Protein AF-A0A6B9TAV1-F1 (afdb_monomer)

Sequence (167 aa):
MSDEDYAGYTPIMDEDEVADFAQANGFKLTEVTDFLAPDEAFAILGDNTPEYMAEFMKTHGIDSLFYEYDYLDETDAYVYPMDDDVTEGMEPDVADAVNQAFDDWNDEVDETDFSAPALLYFYAIYQGRVFGIEMWNPDFEKYLEDDPMLTCLCQCLGGLKLPETDD

Nearest PDB structures (foldseek):
  8eth-assembly1_n  TM=3.235E-01  e=3.569E+00  Schizosaccharomyces pombe
  6stf-assembly4_D  TM=2.916E-01  e=5.195E+00  Homo sapiens

Foldseek 3Di:
DDPPDPQDAAADDDPVRVVVLLVVLQADEDEDEDDPDDPVQEAEFDSQDSVRVSVVCVVQVNRYKYKYFAFDDLDQPDDDPPPNPPCPPPDPVLSVLLVVLNVVVNVLSVVDDRVDTQKMWIWDADPNGIYTHIHGHPSCPLVPPPDSSVVSSCVSCVPDPDPDDDD

Radius of gyration: 21.54 Å; Cα contacts (8 Å, |Δi|>4): 200; chains: 1; bounding box: 43×30×66 Å

pLDDT: mean 77.15, std 17.48, range [31.3, 97.94]

Solvent-accessible surface area (backbone atoms only — not comparable to full-atom values): 10081 Å² total; per-residue (Å²): 132,81,93,81,76,77,55,47,94,27,72,48,72,54,74,65,54,50,50,49,52,27,57,78,71,67,38,47,73,41,85,49,95,69,85,92,62,66,75,94,54,61,40,76,42,79,67,19,40,72,68,55,52,52,49,52,30,60,76,70,71,52,50,61,36,37,35,33,73,42,64,55,77,88,76,78,71,84,74,50,94,86,60,52,82,83,50,65,91,51,56,69,76,55,34,53,43,52,51,48,30,42,51,55,48,43,56,52,54,74,71,49,70,53,89,47,61,34,33,34,40,41,36,35,80,55,98,92,40,41,37,27,32,60,17,40,26,76,93,43,52,64,77,69,43,101,50,44,67,58,53,44,39,52,56,48,54,69,74,50,88,69,79,82,78,83,129

Secondary structure (DSSP, 8-state):
--S-------BPPPHHHHHHHHHHHT-EEEE-SS--S-GGGEEE-TTS-HHHHHHHHHHHT--EEEEEEE----------TT--TTTTTS-HHHHHHHHHHHHHHHHHHHHS-TTS-SEEEEEEEETTEEEEEEEE-GGGGGGGSS-HHHHHHHHHHHTS-PPP---

Mean predicted aligned error: 10.34 Å

Structure (mmCIF, N/CA/C/O backbone):
data_AF-A0A6B9TAV1-F1
#
_entry.id   AF-A0A6B9TAV1-F1
#
loop_
_atom_site.group_PDB
_atom_site.id
_atom_site.type_symbol
_atom_site.label_atom_id
_atom_site.label_alt_id
_atom_site.label_comp_id
_atom_site.label_asym_id
_atom_site.label_entity_id
_atom_site.label_seq_id
_atom_site.pdbx_PDB_ins_code
_atom_site.Cartn_x
_atom_site.Cartn_y
_atom_site.Cartn_z
_atom_site.occupancy
_atom_site.B_iso_or_equiv
_atom_site.auth_seq_id
_atom_site.auth_comp_id
_atom_site.auth_asym_id
_atom_site.auth_atom_id
_atom_site.pdbx_PDB_model_num
ATOM 1 N N . MET A 1 1 ? -10.408 6.047 -20.087 1.00 38.22 1 MET A N 1
ATOM 2 C CA . MET A 1 1 ? -11.287 6.783 -19.149 1.00 38.22 1 MET A CA 1
ATOM 3 C C . MET A 1 1 ? -10.521 8.047 -18.772 1.00 38.22 1 MET A C 1
ATOM 5 O O . MET A 1 1 ? -9.314 8.012 -18.912 1.00 38.22 1 MET A O 1
ATOM 9 N N . SER A 1 2 ? -11.159 9.187 -18.493 1.00 31.30 2 SER A N 1
ATOM 10 C CA . SER A 1 2 ? -10.418 10.438 -18.240 1.00 31.30 2 SER A CA 1
ATOM 11 C C . SER A 1 2 ? -9.849 10.459 -16.823 1.00 31.30 2 SER A C 1
ATOM 13 O O . SER A 1 2 ? -10.594 10.162 -15.893 1.00 31.30 2 SER A O 1
ATOM 15 N N . ASP A 1 3 ? -8.588 10.868 -16.700 1.00 39.06 3 ASP A N 1
ATOM 16 C CA . ASP A 1 3 ? -7.726 10.976 -15.506 1.00 39.06 3 ASP A CA 1
ATOM 17 C C . ASP A 1 3 ? -8.240 11.891 -14.364 1.00 39.06 3 ASP A C 1
ATOM 19 O O . ASP A 1 3 ? -7.453 12.449 -13.606 1.00 39.06 3 ASP A O 1
ATOM 23 N N . GLU A 1 4 ? -9.550 12.121 -14.240 1.00 35.12 4 GLU A N 1
ATOM 24 C CA . GLU A 1 4 ? -10.106 13.200 -13.408 1.00 35.12 4 GLU A CA 1
ATOM 25 C C . GLU A 1 4 ? -10.745 12.779 -12.072 1.00 35.12 4 GLU A C 1
ATOM 27 O O . GLU A 1 4 ? -11.225 13.662 -11.374 1.00 35.12 4 GLU A O 1
ATOM 32 N N . ASP A 1 5 ? -10.704 11.513 -11.642 1.00 39.50 5 ASP A N 1
ATOM 33 C CA . ASP A 1 5 ? -11.284 11.114 -10.338 1.00 39.50 5 ASP A CA 1
ATOM 34 C C . ASP A 1 5 ? -10.406 10.143 -9.512 1.00 39.50 5 ASP A C 1
ATOM 36 O O . ASP A 1 5 ? -10.926 9.420 -8.661 1.00 39.50 5 ASP A O 1
ATOM 40 N N . TYR A 1 6 ? -9.077 10.117 -9.698 1.00 48.38 6 TYR A N 1
ATOM 41 C CA . TYR A 1 6 ? -8.224 9.481 -8.682 1.00 48.38 6 TYR A CA 1
ATOM 42 C C . TYR A 1 6 ? -8.192 10.391 -7.451 1.00 48.38 6 TYR A C 1
ATOM 44 O O . TYR A 1 6 ? -7.620 11.485 -7.473 1.00 48.38 6 TYR A O 1
ATOM 52 N N . ALA A 1 7 ? -8.873 9.967 -6.386 1.00 52.22 7 ALA A N 1
ATOM 53 C CA . ALA A 1 7 ? -8.766 10.614 -5.090 1.00 52.22 7 ALA A CA 1
ATOM 54 C C . ALA A 1 7 ? -7.284 10.634 -4.681 1.00 52.22 7 ALA A C 1
ATOM 56 O O . ALA A 1 7 ? -6.558 9.682 -4.958 1.00 52.22 7 ALA A O 1
ATOM 57 N N . GLY A 1 8 ? -6.841 11.768 -4.131 1.00 58.69 8 GLY A N 1
ATOM 58 C CA . GLY A 1 8 ? -5.436 12.175 -4.086 1.00 58.69 8 GLY A CA 1
ATOM 59 C C . GLY A 1 8 ? -4.450 11.074 -3.692 1.00 58.69 8 GLY A C 1
ATOM 60 O O . GLY A 1 8 ? -4.752 10.196 -2.886 1.00 58.69 8 GLY A O 1
ATOM 61 N N . TYR A 1 9 ? -3.249 11.160 -4.265 1.00 69.19 9 TYR A N 1
ATOM 62 C CA . TYR A 1 9 ? -2.136 10.298 -3.895 1.00 69.19 9 TYR A CA 1
ATOM 63 C C . TYR A 1 9 ? -1.871 10.386 -2.386 1.00 69.19 9 TYR A C 1
ATOM 65 O O . TYR A 1 9 ? -1.545 11.458 -1.862 1.00 69.19 9 TYR A O 1
ATOM 73 N N . THR A 1 10 ? -1.986 9.245 -1.711 1.00 80.44 10 THR A N 1
ATOM 74 C CA . THR A 1 10 ? -1.631 9.073 -0.305 1.00 80.44 10 THR A CA 1
ATOM 75 C C . THR A 1 10 ? -0.546 8.005 -0.228 1.00 80.44 10 THR A C 1
ATOM 77 O O . THR A 1 10 ? -0.804 6.880 -0.657 1.00 80.44 10 THR A O 1
ATOM 80 N N . PRO A 1 11 ? 0.650 8.324 0.298 1.00 85.81 11 PRO A N 1
ATOM 81 C CA . PRO A 1 11 ? 1.723 7.350 0.420 1.00 85.81 11 PRO A CA 1
ATOM 82 C C . PRO A 1 11 ? 1.354 6.235 1.405 1.00 85.81 11 PRO A C 1
ATOM 84 O O . PRO A 1 11 ? 0.693 6.481 2.417 1.00 85.81 11 PRO A O 1
ATOM 87 N N . ILE A 1 12 ? 1.802 5.020 1.094 1.00 91.69 12 ILE A N 1
ATOM 88 C CA . ILE A 1 12 ? 1.637 3.825 1.926 1.00 91.69 12 ILE A CA 1
ATOM 89 C C . ILE A 1 12 ? 2.244 3.994 3.329 1.00 91.69 12 ILE A C 1
ATOM 91 O O . ILE A 1 12 ? 3.251 4.680 3.496 1.00 91.69 12 ILE A O 1
ATOM 95 N N . MET A 1 13 ? 1.632 3.344 4.323 1.00 94.00 13 MET A N 1
ATOM 96 C CA . MET A 1 13 ? 2.147 3.240 5.692 1.00 94.00 13 MET A CA 1
ATOM 97 C C . MET A 1 13 ? 2.799 1.878 5.928 1.00 94.00 13 MET A C 1
ATOM 99 O O . MET A 1 13 ? 2.268 0.853 5.487 1.00 94.00 13 MET A O 1
ATOM 103 N N . ASP A 1 14 ? 3.895 1.852 6.683 1.00 93.88 14 ASP A N 1
ATOM 104 C CA . ASP A 1 14 ? 4.455 0.604 7.209 1.00 93.88 14 ASP A CA 1
ATOM 105 C C . ASP A 1 14 ? 3.627 0.035 8.383 1.00 93.88 14 ASP A C 1
ATOM 107 O O . ASP A 1 14 ? 2.710 0.678 8.900 1.00 93.88 14 ASP A O 1
ATOM 111 N N . GLU A 1 15 ? 3.915 -1.202 8.801 1.00 92.94 15 GLU A N 1
ATOM 112 C CA . GLU A 1 15 ? 3.144 -1.887 9.851 1.00 92.94 15 GLU A CA 1
ATOM 113 C C . GLU A 1 15 ? 3.120 -1.121 11.188 1.00 92.94 15 GLU A C 1
ATOM 115 O O . GLU A 1 15 ? 2.100 -1.124 11.890 1.00 92.94 15 GLU A O 1
ATOM 120 N N . ASP A 1 16 ? 4.224 -0.457 11.544 1.00 96.31 16 ASP A N 1
ATOM 121 C CA . ASP A 1 16 ? 4.336 0.310 12.784 1.00 96.31 16 ASP A CA 1
ATOM 122 C C . ASP A 1 16 ? 3.491 1.591 12.687 1.00 96.31 16 ASP A C 1
ATOM 124 O O . ASP A 1 16 ? 2.750 1.922 13.618 1.00 96.31 16 ASP A O 1
ATOM 128 N N . GLU A 1 17 ? 3.520 2.275 11.542 1.00 97.12 17 GLU A N 1
ATOM 129 C CA . GLU A 1 17 ? 2.687 3.444 11.252 1.00 97.12 17 GLU A CA 1
ATOM 130 C C . GLU A 1 17 ? 1.189 3.104 11.269 1.00 97.12 17 GLU A C 1
ATOM 132 O O . GLU A 1 17 ? 0.386 3.848 11.850 1.00 97.12 17 GLU A O 1
ATOM 137 N N . VAL A 1 18 ? 0.800 1.954 10.706 1.00 96.88 18 VAL A N 1
ATOM 138 C CA . VAL A 1 18 ? -0.580 1.444 10.763 1.00 96.88 18 VAL A CA 1
ATOM 139 C C . VAL A 1 18 ? -1.008 1.205 12.217 1.00 96.88 18 VAL A C 1
ATOM 141 O O . VAL A 1 18 ? -2.106 1.609 12.631 1.00 96.88 18 VAL A O 1
ATOM 144 N N . ALA A 1 19 ? -0.149 0.568 13.018 1.00 97.00 19 ALA A N 1
ATOM 145 C CA . ALA A 1 19 ? -0.419 0.290 14.425 1.00 97.00 19 ALA A CA 1
ATOM 146 C C . ALA A 1 19 ? -0.554 1.580 15.253 1.00 97.00 19 ALA A C 1
ATOM 148 O O . ALA A 1 19 ? -1.509 1.722 16.032 1.00 97.00 19 ALA A O 1
ATOM 149 N N . ASP A 1 20 ? 0.349 2.538 15.049 1.00 97.94 20 ASP A N 1
ATOM 150 C CA . ASP A 1 20 ? 0.337 3.843 15.706 1.00 97.94 20 ASP A CA 1
ATOM 151 C C . ASP A 1 20 ? -0.916 4.644 15.332 1.00 97.94 20 ASP A C 1
ATOM 153 O O . ASP A 1 20 ? -1.583 5.213 16.209 1.00 97.94 20 ASP A O 1
ATOM 157 N N . PHE A 1 21 ? -1.306 4.635 14.054 1.00 97.62 21 PHE A N 1
ATOM 158 C CA . PHE A 1 21 ? -2.534 5.268 13.582 1.00 97.62 21 PHE A CA 1
ATOM 159 C C . PHE A 1 21 ? -3.775 4.678 14.266 1.00 97.62 21 PHE A C 1
ATOM 161 O O . PHE A 1 21 ? -4.619 5.421 14.790 1.00 97.62 21 PHE A O 1
ATOM 168 N N . ALA A 1 22 ? -3.890 3.348 14.310 1.00 97.19 22 ALA A N 1
ATOM 169 C CA . ALA A 1 22 ? -5.014 2.678 14.954 1.00 97.19 22 ALA A CA 1
ATOM 170 C C . ALA A 1 22 ? -5.061 2.980 16.459 1.00 97.19 22 ALA A C 1
ATOM 172 O O . ALA A 1 22 ? -6.123 3.312 16.999 1.00 97.19 22 ALA A O 1
ATOM 173 N N . GLN A 1 23 ? -3.909 2.941 17.135 1.00 97.38 23 GLN A N 1
ATOM 174 C CA . GLN A 1 23 ? -3.802 3.240 18.560 1.00 97.38 23 GLN A CA 1
ATOM 175 C C . GLN A 1 23 ? -4.192 4.689 18.872 1.00 97.38 23 GLN A C 1
ATOM 177 O O . GLN A 1 23 ? -4.989 4.924 19.787 1.00 97.38 23 GLN A O 1
ATOM 182 N N . ALA A 1 24 ? -3.672 5.656 18.112 1.00 97.56 24 ALA A N 1
ATOM 183 C CA . ALA A 1 24 ? -3.945 7.080 18.300 1.00 97.56 24 ALA A CA 1
ATOM 184 C C . ALA A 1 24 ? -5.437 7.415 18.149 1.00 97.56 24 ALA A C 1
ATOM 186 O O . ALA A 1 24 ? -5.949 8.332 18.800 1.00 97.56 24 ALA A O 1
ATOM 187 N N . ASN A 1 25 ? -6.149 6.651 17.321 1.00 97.38 25 ASN A N 1
ATOM 188 C CA . ASN A 1 25 ? -7.569 6.844 17.060 1.00 97.38 25 ASN A CA 1
ATOM 189 C C . ASN A 1 25 ? -8.493 5.926 17.876 1.00 97.38 25 ASN A C 1
ATOM 191 O O . ASN A 1 25 ? -9.708 6.136 17.870 1.00 97.38 25 ASN A O 1
ATOM 195 N N . GLY A 1 26 ? -7.937 4.971 18.627 1.00 96.94 26 GLY A N 1
ATOM 196 C CA . GLY A 1 26 ? -8.696 4.035 19.458 1.00 96.94 26 GLY A CA 1
ATOM 197 C C . GLY A 1 26 ? -9.420 2.948 18.661 1.00 96.94 26 GLY A C 1
ATOM 198 O O . GLY A 1 26 ? -10.454 2.454 19.116 1.00 96.94 26 GLY A O 1
ATOM 199 N N . PHE A 1 27 ? -8.903 2.593 17.486 1.00 97.88 27 PHE A N 1
ATOM 200 C CA . PHE A 1 27 ? -9.449 1.535 16.643 1.00 97.88 27 PHE A CA 1
ATOM 201 C C . PHE A 1 27 ? -8.882 0.165 17.029 1.00 97.88 27 PHE A C 1
ATOM 203 O O . PHE A 1 27 ? -7.743 0.027 17.472 1.00 97.88 27 PHE A O 1
ATOM 210 N N . LYS A 1 28 ? -9.699 -0.871 16.858 1.00 97.50 28 LYS A N 1
ATOM 211 C CA . LYS A 1 28 ? -9.291 -2.272 16.896 1.00 97.50 28 LYS A CA 1
ATOM 212 C C . LYS A 1 28 ? -8.800 -2.632 15.506 1.00 97.50 28 LYS A C 1
ATOM 214 O O . LYS A 1 28 ? -9.605 -2.732 14.584 1.00 97.50 28 LYS A O 1
ATOM 219 N N . LEU A 1 29 ? -7.492 -2.787 15.386 1.00 96.75 29 LEU A N 1
ATOM 220 C CA . LEU A 1 29 ? -6.842 -3.129 14.135 1.00 96.75 29 LEU A CA 1
ATOM 221 C C . LEU A 1 29 ? -6.977 -4.629 13.845 1.00 96.75 29 LEU A C 1
ATOM 223 O O . LEU A 1 29 ? -6.896 -5.455 14.758 1.00 96.75 29 LEU A O 1
ATOM 227 N N . THR A 1 30 ? -7.207 -4.989 12.589 1.00 94.56 30 THR A N 1
ATOM 228 C CA . THR A 1 30 ? -7.202 -6.374 12.109 1.00 94.56 30 THR A CA 1
ATOM 229 C C . THR A 1 30 ? -6.572 -6.421 10.728 1.00 94.56 30 THR A C 1
ATOM 231 O O . THR A 1 30 ? -7.086 -5.810 9.799 1.00 94.56 30 THR A O 1
ATOM 234 N N . GLU A 1 31 ? -5.476 -7.159 10.611 1.00 92.56 31 GLU A N 1
ATOM 235 C CA . GLU A 1 31 ? -4.879 -7.492 9.322 1.00 92.56 31 GLU A CA 1
ATOM 236 C C . GLU A 1 31 ? -5.769 -8.489 8.582 1.00 92.56 31 GLU A C 1
ATOM 238 O O . GLU A 1 31 ? -6.287 -9.443 9.179 1.00 92.56 31 GLU A O 1
ATOM 243 N N . VAL A 1 32 ? -5.944 -8.264 7.288 1.00 88.88 32 VAL A N 1
ATOM 244 C CA . VAL A 1 32 ? -6.618 -9.172 6.370 1.00 88.88 32 VAL A CA 1
ATOM 245 C C . VAL A 1 32 ? -5.626 -9.552 5.282 1.00 88.88 32 VAL A C 1
ATOM 247 O O . VAL A 1 32 ? -4.930 -8.704 4.746 1.00 88.88 32 VAL A O 1
ATOM 250 N N . THR A 1 33 ? -5.539 -10.852 5.010 1.00 78.19 33 THR A N 1
ATOM 251 C CA . THR A 1 33 ? -4.546 -11.443 4.100 1.00 78.19 33 THR A CA 1
ATOM 252 C C . THR A 1 33 ? -5.166 -11.949 2.795 1.00 78.19 33 THR A C 1
ATOM 254 O O . THR A 1 33 ? -4.512 -12.681 2.061 1.00 78.19 33 THR A O 1
ATOM 257 N N . ASP A 1 34 ? -6.469 -11.732 2.607 1.00 69.25 34 ASP A N 1
ATOM 258 C CA . ASP A 1 34 ? -7.251 -12.230 1.472 1.00 69.25 34 ASP A CA 1
ATOM 259 C C . ASP A 1 34 ? -8.529 -11.376 1.361 1.00 69.25 34 ASP A C 1
ATOM 261 O O . ASP A 1 34 ? -9.526 -11.633 2.058 1.00 69.25 34 ASP A O 1
ATOM 265 N N . PHE A 1 35 ? -8.482 -10.295 0.574 1.00 61.44 35 PHE A N 1
ATOM 266 C CA . PHE A 1 35 ? -9.617 -9.393 0.384 1.00 61.44 35 PHE A CA 1
ATOM 267 C C . PHE A 1 35 ? -10.812 -10.128 -0.237 1.00 61.44 35 PHE A C 1
ATOM 269 O O . PHE A 1 35 ? -10.836 -10.524 -1.401 1.00 61.44 35 PHE A O 1
ATOM 276 N N . LEU A 1 36 ? -11.881 -10.290 0.544 1.00 52.69 36 LEU A N 1
ATOM 277 C CA . LEU A 1 36 ? -13.072 -11.046 0.136 1.00 52.69 36 LEU A CA 1
ATOM 278 C C . LEU A 1 36 ? -14.088 -10.239 -0.695 1.00 52.69 36 LEU A C 1
ATOM 280 O O . LEU A 1 36 ? -15.218 -10.705 -0.885 1.00 52.69 36 LEU A O 1
ATOM 284 N N . ALA A 1 37 ? -13.747 -9.039 -1.168 1.00 53.41 37 ALA A N 1
ATOM 285 C CA . ALA A 1 37 ? -14.662 -8.196 -1.931 1.00 53.41 37 ALA A CA 1
ATOM 286 C C . ALA A 1 37 ? -14.073 -7.868 -3.315 1.00 53.41 37 ALA A C 1
ATOM 288 O O . ALA A 1 37 ? -13.010 -7.271 -3.371 1.00 53.41 37 ALA A O 1
ATOM 289 N N . PRO A 1 38 ? -14.742 -8.218 -4.432 1.00 55.50 38 PRO A N 1
ATOM 290 C CA . PRO A 1 38 ? -14.315 -7.739 -5.747 1.00 55.50 38 PRO A CA 1
ATOM 291 C C . PRO A 1 38 ? -14.304 -6.203 -5.758 1.00 55.50 38 PRO A C 1
ATOM 293 O O . PRO A 1 38 ? -15.200 -5.607 -5.154 1.00 55.50 38 PRO A O 1
ATOM 296 N N . ASP A 1 39 ? -13.347 -5.590 -6.461 1.00 55.19 39 ASP A N 1
ATOM 297 C CA . ASP A 1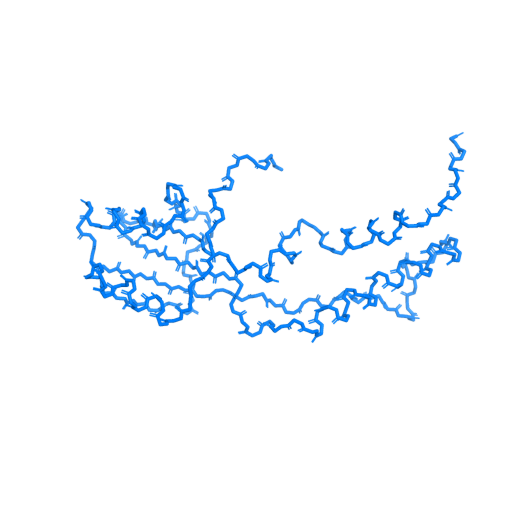 39 ? -13.084 -4.135 -6.510 1.00 55.19 39 ASP A CA 1
ATOM 298 C C . ASP A 1 39 ? -14.355 -3.276 -6.643 1.00 55.19 39 ASP A C 1
ATOM 300 O O . ASP A 1 39 ? -14.492 -2.215 -6.039 1.00 55.19 39 ASP A O 1
ATOM 304 N N . GLU A 1 40 ? -15.371 -3.788 -7.346 1.00 54.25 40 GLU A N 1
ATOM 305 C CA . GLU A 1 40 ? -16.682 -3.151 -7.530 1.00 54.25 40 GLU A CA 1
ATOM 306 C C . GLU A 1 40 ? -17.498 -2.928 -6.231 1.00 54.25 40 GLU A C 1
ATOM 308 O O . GLU A 1 40 ? -18.538 -2.259 -6.254 1.00 54.25 40 GLU A O 1
ATOM 313 N N . ALA A 1 41 ? -17.080 -3.491 -5.093 1.00 65.00 41 ALA A N 1
ATOM 314 C CA . ALA A 1 41 ? -17.745 -3.361 -3.795 1.00 65.00 41 ALA A CA 1
ATOM 315 C C . ALA A 1 41 ? -17.051 -2.382 -2.826 1.00 65.00 41 ALA A C 1
ATOM 317 O O . ALA A 1 41 ? -17.596 -2.135 -1.739 1.00 65.00 41 ALA A O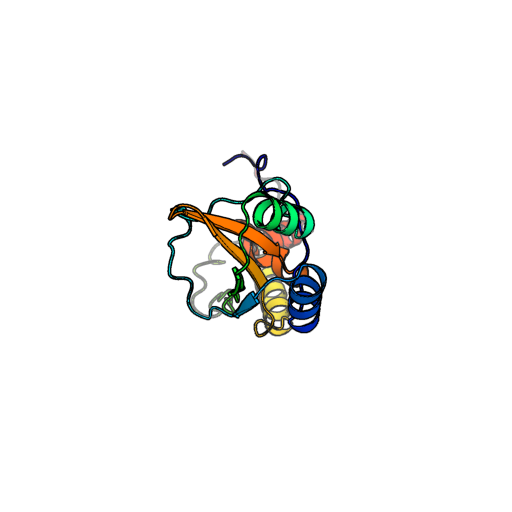 1
ATOM 318 N N . PHE A 1 42 ? -15.900 -1.819 -3.209 1.00 78.50 42 PHE A N 1
ATOM 319 C CA . PHE A 1 42 ? -15.129 -0.879 -2.400 1.00 78.50 42 PHE A CA 1
ATOM 320 C C . PHE A 1 42 ? -15.552 0.572 -2.659 1.00 78.50 42 PHE A C 1
ATOM 322 O O . PHE A 1 42 ? -15.528 1.062 -3.785 1.00 78.50 42 PHE A O 1
ATOM 329 N N . ALA A 1 43 ? -15.985 1.279 -1.612 1.00 84.56 43 ALA A N 1
ATOM 330 C CA . ALA A 1 43 ? -16.317 2.697 -1.701 1.00 84.56 43 ALA A CA 1
ATOM 331 C C . ALA A 1 43 ? -15.179 3.548 -1.123 1.00 84.56 43 ALA A C 1
ATOM 333 O O . ALA A 1 43 ? -15.070 3.679 0.102 1.00 84.56 43 ALA A O 1
ATOM 334 N N . ILE A 1 44 ? -14.380 4.152 -2.007 1.00 86.25 44 ILE A N 1
ATOM 335 C CA . ILE A 1 44 ? -13.320 5.095 -1.628 1.00 86.25 44 ILE A CA 1
ATOM 336 C C . ILE A 1 44 ? -13.935 6.306 -0.916 1.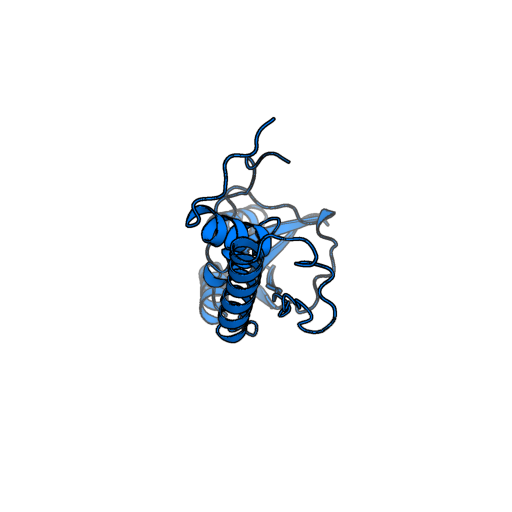00 86.25 44 ILE A C 1
ATOM 338 O O . ILE A 1 44 ? -14.937 6.887 -1.350 1.00 86.25 44 ILE A O 1
ATOM 342 N N . LEU A 1 45 ? -13.352 6.663 0.223 1.00 84.94 45 LEU A N 1
ATOM 343 C CA . LEU A 1 45 ? -13.811 7.731 1.093 1.00 84.94 45 LEU A CA 1
ATOM 344 C C . LEU A 1 45 ? -13.112 9.057 0.780 1.00 84.94 45 LEU A C 1
ATOM 346 O O . LEU A 1 45 ? -11.921 9.213 1.036 1.00 84.94 45 LEU A O 1
ATOM 350 N N . GLY A 1 46 ? -13.900 10.051 0.360 1.00 79.06 46 GLY A N 1
ATOM 351 C CA . GLY A 1 46 ? -13.493 11.460 0.336 1.00 79.06 46 GLY A CA 1
ATOM 352 C C . GLY A 1 46 ? -12.173 11.705 -0.395 1.00 79.06 46 GLY A C 1
ATOM 353 O O . GLY A 1 46 ? -11.993 11.241 -1.515 1.00 79.06 46 GLY A O 1
ATOM 354 N N . ASP A 1 47 ? -11.263 12.424 0.266 1.00 81.81 47 ASP A N 1
ATOM 355 C CA . ASP A 1 47 ? -9.939 12.790 -0.262 1.00 81.81 47 ASP A CA 1
ATOM 356 C C . ASP A 1 47 ? -8.914 11.641 -0.191 1.00 81.81 47 ASP A C 1
ATOM 358 O O . ASP A 1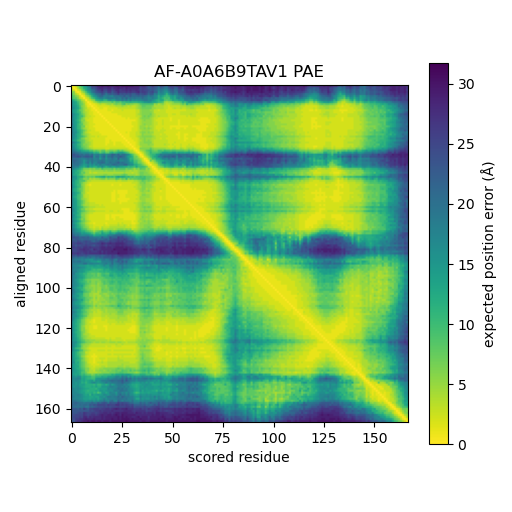 47 ? -7.735 11.870 -0.442 1.00 81.81 47 ASP A O 1
ATOM 362 N N . ASN A 1 48 ? -9.344 10.422 0.158 1.00 87.25 48 ASN A N 1
ATOM 363 C CA . ASN A 1 48 ? -8.501 9.228 0.223 1.00 87.25 48 ASN A CA 1
ATOM 364 C C . ASN A 1 48 ? -7.347 9.320 1.242 1.00 87.25 48 ASN A C 1
ATOM 366 O O . ASN A 1 48 ? -6.244 8.840 1.005 1.00 87.25 48 ASN A O 1
ATOM 370 N N . THR A 1 49 ? -7.603 9.939 2.402 1.00 91.00 49 THR A N 1
ATOM 371 C CA . THR A 1 49 ? -6.602 10.139 3.464 1.00 91.00 49 THR A CA 1
ATOM 372 C C . THR A 1 49 ? -6.931 9.385 4.762 1.00 91.00 49 THR A C 1
ATOM 374 O O . THR A 1 49 ? -8.113 9.192 5.091 1.00 91.00 49 THR A O 1
ATOM 377 N N . PRO A 1 50 ? -5.917 9.007 5.570 1.00 93.25 50 PRO A N 1
ATOM 378 C CA . PRO A 1 50 ? -6.115 8.364 6.871 1.00 93.25 50 PRO A CA 1
ATOM 379 C C . PRO A 1 50 ? -6.956 9.213 7.828 1.00 93.25 50 PRO A C 1
ATOM 381 O O . PRO A 1 50 ? -7.777 8.689 8.583 1.00 93.25 50 PRO A O 1
ATOM 384 N N . GLU A 1 51 ? -6.810 10.539 7.786 1.00 93.00 51 GLU A N 1
ATOM 385 C CA . GLU A 1 51 ? -7.606 11.459 8.597 1.00 93.00 51 GLU A CA 1
ATOM 386 C C . GLU A 1 51 ? -9.095 11.359 8.263 1.00 93.00 51 GLU A C 1
ATOM 388 O O . GLU A 1 51 ? -9.926 11.312 9.177 1.00 93.00 51 GLU A O 1
ATOM 393 N N . TYR A 1 52 ? -9.433 11.284 6.973 1.00 92.75 52 TYR A N 1
ATOM 394 C CA . TYR A 1 52 ? -10.817 11.165 6.522 1.00 92.75 52 TYR A CA 1
ATOM 395 C C . TYR A 1 52 ? -11.412 9.809 6.913 1.00 92.75 52 TYR A C 1
ATOM 397 O O . TYR A 1 52 ? -12.545 9.739 7.399 1.00 92.75 52 TYR A O 1
ATOM 405 N N . MET A 1 53 ? -10.624 8.735 6.799 1.00 94.44 53 MET A N 1
ATOM 406 C CA . MET A 1 53 ? -11.003 7.410 7.295 1.00 94.44 53 MET A CA 1
ATOM 407 C C . MET A 1 53 ? -11.294 7.440 8.803 1.00 94.44 53 MET A C 1
ATOM 409 O O . MET A 1 53 ? -12.344 6.974 9.258 1.00 94.44 53 MET A O 1
ATOM 413 N N . ALA A 1 54 ? -10.414 8.060 9.594 1.00 96.19 54 ALA A N 1
ATOM 414 C CA . ALA A 1 54 ? -10.611 8.174 11.033 1.00 96.19 54 ALA A CA 1
ATOM 415 C C . ALA A 1 54 ? -11.857 9.000 11.393 1.00 96.19 54 ALA A C 1
ATOM 417 O O . ALA A 1 54 ? -12.592 8.641 12.320 1.00 96.19 54 ALA A O 1
ATOM 418 N N . GLU A 1 55 ? -12.108 10.103 10.683 1.00 95.50 55 GLU A N 1
ATOM 419 C CA . GLU A 1 55 ? -13.308 10.923 10.860 1.00 95.50 55 GLU A CA 1
ATOM 420 C C . GLU A 1 55 ? -14.580 10.135 10.536 1.00 95.50 55 GLU A C 1
ATOM 422 O O . GLU A 1 55 ? -15.520 10.141 11.339 1.00 95.50 55 GLU A O 1
ATOM 427 N N . PHE A 1 56 ? -14.599 9.420 9.409 1.00 95.44 56 PHE A N 1
ATOM 428 C CA . PHE A 1 56 ? -15.711 8.564 9.005 1.00 95.44 56 PHE A CA 1
ATOM 429 C C . PHE A 1 56 ? -16.018 7.520 10.083 1.00 95.44 56 PHE A C 1
ATOM 431 O O . PHE A 1 56 ? -17.141 7.456 10.596 1.00 95.44 56 PHE A O 1
ATOM 438 N N . MET A 1 57 ? -15.009 6.755 10.506 1.00 97.00 57 MET A N 1
ATOM 439 C CA . MET A 1 57 ? -15.172 5.727 11.533 1.00 97.00 57 MET A CA 1
ATOM 440 C C . MET A 1 57 ? -15.718 6.299 12.846 1.00 97.00 57 MET A C 1
ATOM 442 O O . MET A 1 57 ? -16.699 5.783 13.390 1.00 97.00 57 MET A O 1
ATOM 446 N N . LYS A 1 58 ? -15.147 7.407 13.336 1.00 96.88 58 LYS A N 1
ATOM 447 C CA . LYS A 1 58 ? -15.586 8.060 14.583 1.00 96.88 58 LYS A CA 1
ATOM 448 C C . LYS A 1 58 ? -17.012 8.589 14.483 1.00 96.88 58 LYS A C 1
ATOM 450 O O . LYS A 1 58 ? -17.803 8.394 15.406 1.00 96.88 58 LYS A O 1
ATOM 455 N N . THR A 1 59 ? -17.352 9.228 13.367 1.00 96.81 59 THR A N 1
ATOM 456 C CA . THR A 1 59 ? -18.687 9.789 13.115 1.00 96.81 59 THR A CA 1
ATOM 457 C C . THR A 1 59 ? -19.760 8.706 13.118 1.00 96.81 59 THR A C 1
ATOM 459 O O . THR A 1 59 ? -20.859 8.914 13.639 1.00 96.81 59 THR A O 1
ATOM 462 N N . HIS A 1 60 ? -19.434 7.527 12.590 1.00 96.25 60 HIS A N 1
ATOM 463 C CA . HIS A 1 60 ? -20.360 6.404 12.485 1.00 96.25 60 HIS A CA 1
ATOM 464 C C . HIS A 1 60 ? -20.267 5.395 13.640 1.00 96.25 60 HIS A C 1
ATOM 466 O O . HIS A 1 60 ? -21.014 4.415 13.646 1.00 96.25 60 HIS A O 1
ATOM 472 N N . GLY A 1 61 ? -19.418 5.648 14.644 1.00 96.38 61 GLY A N 1
ATOM 473 C CA . GLY A 1 61 ? -19.252 4.775 15.811 1.00 96.38 61 GLY A CA 1
ATOM 474 C C . GLY A 1 61 ? -18.648 3.411 15.469 1.00 96.38 61 GLY A C 1
ATOM 475 O O . GLY A 1 61 ? -18.978 2.419 16.118 1.00 96.38 61 GLY A O 1
ATOM 476 N N . ILE A 1 62 ? -17.810 3.361 14.436 1.00 97.19 62 ILE A N 1
ATOM 477 C CA . ILE A 1 62 ? -17.094 2.167 13.997 1.00 97.19 62 ILE A CA 1
ATOM 478 C C . ILE A 1 62 ? -15.798 2.076 14.795 1.00 97.19 62 ILE A C 1
ATOM 480 O O . ILE A 1 62 ? -15.022 3.027 14.848 1.00 97.19 62 ILE A O 1
ATOM 484 N N . ASP A 1 63 ? -15.570 0.929 15.424 1.00 96.69 63 ASP A N 1
ATOM 485 C CA . ASP A 1 63 ? -14.403 0.688 16.270 1.00 96.69 63 ASP A CA 1
ATOM 486 C C . ASP A 1 63 ? -13.384 -0.264 15.641 1.00 96.69 63 ASP A C 1
ATOM 488 O O . ASP A 1 63 ? -12.308 -0.425 16.200 1.00 96.69 63 ASP A O 1
ATOM 492 N N . SER A 1 64 ? -13.716 -0.905 14.522 1.00 96.56 64 SER A N 1
ATOM 493 C CA . SER A 1 64 ? -12.906 -1.949 13.892 1.00 96.56 64 SER A CA 1
ATOM 494 C C . SER A 1 64 ? -12.353 -1.443 12.561 1.00 96.56 64 SER A C 1
ATOM 496 O O . SER A 1 64 ? -13.136 -1.132 11.663 1.00 96.56 64 SER A O 1
ATOM 498 N N . LEU A 1 65 ? -11.026 -1.337 12.471 1.00 96.50 65 LEU A N 1
ATOM 499 C CA . LEU A 1 65 ? -10.279 -0.985 11.263 1.00 96.50 65 LEU A CA 1
ATOM 500 C C . LEU A 1 65 ? -9.643 -2.257 10.708 1.00 96.50 65 LEU A C 1
ATOM 502 O O . LEU A 1 65 ? -8.916 -2.945 11.426 1.00 96.50 65 LEU A O 1
ATOM 506 N N . PHE A 1 66 ? -9.907 -2.542 9.442 1.00 94.88 66 PHE A N 1
ATOM 507 C CA . PHE A 1 66 ? -9.243 -3.601 8.701 1.00 94.88 66 PHE A CA 1
ATOM 508 C C . PHE A 1 66 ? -8.176 -2.988 7.804 1.00 94.88 66 PHE A C 1
ATOM 510 O O . PHE A 1 66 ? -8.375 -1.882 7.290 1.00 94.88 66 PHE A O 1
ATOM 517 N N . TYR A 1 67 ? -7.065 -3.693 7.633 1.00 93.88 67 TYR A N 1
ATOM 518 C CA . TYR A 1 67 ? -6.037 -3.302 6.682 1.00 93.88 67 TYR A CA 1
ATOM 519 C C . TYR A 1 67 ? -5.491 -4.499 5.919 1.00 93.88 67 TYR A C 1
ATOM 521 O O . TYR A 1 67 ? -5.549 -5.623 6.420 1.00 93.88 67 TYR A O 1
ATOM 529 N N . GLU A 1 68 ? -4.978 -4.238 4.726 1.00 91.12 68 GLU A N 1
ATOM 530 C CA . GLU A 1 68 ? -4.424 -5.249 3.834 1.00 91.12 68 GLU A CA 1
ATOM 531 C C . GLU A 1 68 ? -3.360 -4.639 2.937 1.00 91.12 68 GLU A C 1
ATOM 533 O O . GLU A 1 68 ? -3.562 -3.553 2.392 1.00 91.12 68 GLU A O 1
ATOM 538 N N . TYR A 1 69 ? -2.249 -5.353 2.800 1.00 90.31 69 TYR A N 1
ATOM 539 C CA . TYR A 1 69 ? -1.205 -5.039 1.841 1.00 90.31 69 TYR A CA 1
ATOM 540 C C . TYR A 1 69 ? -1.419 -5.837 0.564 1.00 90.31 69 TYR A C 1
ATOM 542 O O . TYR A 1 69 ? -1.631 -7.048 0.627 1.00 90.31 69 TYR A O 1
ATOM 550 N N . ASP A 1 70 ? -1.309 -5.154 -0.569 1.00 86.31 70 ASP A N 1
ATOM 551 C CA . ASP A 1 70 ? -1.292 -5.775 -1.884 1.00 86.31 70 ASP A CA 1
ATOM 552 C C . ASP A 1 70 ? 0.090 -5.615 -2.528 1.00 86.31 70 ASP A C 1
ATOM 554 O O . ASP A 1 70 ? 0.800 -4.620 -2.320 1.00 86.31 70 ASP A O 1
ATOM 558 N N . TYR A 1 71 ? 0.483 -6.637 -3.278 1.00 85.75 71 TYR A N 1
ATOM 559 C CA . TYR A 1 71 ? 1.822 -6.809 -3.824 1.00 85.75 71 TYR A CA 1
ATOM 560 C C . TYR A 1 71 ? 1.723 -6.947 -5.336 1.00 85.75 71 TYR A C 1
ATOM 562 O O . TYR A 1 71 ? 0.845 -7.638 -5.849 1.00 85.75 71 TYR A O 1
ATOM 570 N N . LEU A 1 72 ? 2.646 -6.311 -6.053 1.00 80.44 72 LEU A N 1
ATOM 571 C CA . LEU A 1 72 ? 2.765 -6.535 -7.486 1.00 80.44 72 LEU A CA 1
ATOM 572 C C . LEU A 1 72 ? 3.600 -7.784 -7.734 1.00 80.44 72 LEU A C 1
ATOM 574 O O . LEU A 1 72 ? 4.665 -7.961 -7.142 1.00 80.44 72 LEU A O 1
ATOM 578 N N . ASP A 1 73 ? 3.114 -8.633 -8.633 1.00 71.81 73 ASP A N 1
ATOM 579 C CA . ASP A 1 73 ? 3.922 -9.715 -9.172 1.00 71.81 73 ASP A CA 1
ATOM 580 C C . ASP A 1 73 ? 5.035 -9.126 -10.050 1.00 71.81 73 ASP A C 1
ATOM 582 O O . ASP A 1 73 ? 4.821 -8.187 -10.820 1.00 71.81 73 ASP A O 1
ATOM 586 N N . GLU A 1 74 ? 6.220 -9.718 -9.960 1.00 67.25 74 GLU A N 1
ATOM 587 C CA . GLU A 1 74 ? 7.323 -9.452 -10.877 1.00 67.25 74 GLU A CA 1
ATOM 588 C C . GLU A 1 74 ? 6.897 -9.855 -12.299 1.00 67.25 74 GLU A C 1
ATOM 590 O O . GLU A 1 74 ? 6.661 -11.033 -12.594 1.00 67.25 74 GLU A O 1
ATOM 595 N N . THR A 1 75 ? 6.742 -8.869 -13.183 1.00 61.47 75 THR A N 1
ATOM 596 C CA . THR A 1 75 ? 6.418 -9.097 -14.594 1.00 61.47 75 THR A CA 1
ATOM 597 C C . THR A 1 75 ? 7.595 -8.717 -15.477 1.00 61.47 75 THR A C 1
ATOM 599 O O . THR A 1 75 ? 7.744 -7.559 -15.872 1.00 61.47 75 THR A O 1
ATOM 602 N N . ASP A 1 76 ? 8.395 -9.718 -15.832 1.00 51.59 76 ASP A N 1
ATOM 603 C CA . ASP A 1 76 ? 9.445 -9.581 -16.839 1.00 51.59 76 ASP A CA 1
ATOM 604 C C . ASP A 1 76 ? 8.840 -9.277 -18.215 1.00 51.59 76 ASP A C 1
ATOM 606 O O . ASP A 1 76 ? 7.930 -9.972 -18.695 1.00 51.59 76 ASP A O 1
ATOM 610 N N . ALA A 1 77 ? 9.408 -8.295 -18.911 1.00 53.16 77 ALA A N 1
ATOM 611 C CA . ALA A 1 77 ? 9.131 -8.101 -20.323 1.00 53.16 77 ALA A CA 1
ATOM 612 C C . ALA A 1 77 ? 10.063 -9.008 -21.136 1.00 53.16 77 ALA A C 1
ATOM 614 O O . ALA A 1 77 ? 11.194 -8.657 -21.475 1.00 53.16 77 ALA A O 1
ATOM 615 N N . TYR A 1 78 ? 9.590 -10.212 -21.458 1.00 45.16 78 TYR A N 1
ATOM 616 C CA . TYR A 1 78 ? 10.348 -11.116 -22.317 1.00 45.16 78 TYR A CA 1
ATOM 617 C C . TYR A 1 78 ? 10.284 -10.666 -23.772 1.00 45.16 78 TYR A C 1
ATOM 619 O O . TYR A 1 78 ? 9.275 -10.853 -24.454 1.00 45.16 78 TYR A O 1
ATOM 627 N N . VAL A 1 79 ? 11.417 -10.199 -24.284 1.00 43.28 79 VAL A N 1
ATOM 628 C CA . VAL A 1 79 ? 11.690 -10.216 -25.721 1.00 43.28 79 VAL A CA 1
ATOM 629 C C . VAL A 1 79 ? 12.605 -11.378 -25.992 1.00 43.28 79 VAL A C 1
ATOM 631 O O . VAL A 1 79 ? 13.759 -11.403 -25.580 1.00 43.28 79 VAL A O 1
ATOM 634 N N . TYR A 1 80 ? 12.036 -12.414 -26.606 1.00 39.38 80 TYR A N 1
ATOM 635 C CA . TYR A 1 80 ? 12.763 -13.631 -26.911 1.00 39.38 80 TYR A CA 1
ATOM 636 C C . TYR A 1 80 ? 13.874 -13.310 -27.919 1.00 39.38 80 TYR A C 1
ATOM 638 O O . TYR A 1 80 ? 13.574 -13.078 -29.087 1.00 39.38 80 TYR A O 1
ATOM 646 N N . PRO A 1 81 ? 15.167 -13.421 -27.552 1.00 41.91 81 PRO A N 1
ATOM 647 C CA . PRO A 1 81 ? 16.272 -13.135 -28.474 1.00 41.91 81 PRO A CA 1
ATOM 648 C C . PRO A 1 81 ? 16.364 -14.137 -29.638 1.00 41.91 81 PRO A C 1
ATOM 650 O O . PRO A 1 81 ? 17.240 -14.032 -30.493 1.00 41.91 81 PRO A O 1
ATOM 653 N N . MET A 1 82 ? 15.530 -15.184 -29.619 1.00 40.59 82 MET A N 1
ATOM 654 C CA . MET A 1 82 ? 15.519 -16.276 -30.594 1.00 40.59 82 MET A CA 1
ATOM 655 C C . MET A 1 82 ? 14.190 -16.437 -31.346 1.00 40.59 82 MET A C 1
ATOM 657 O O . MET A 1 82 ? 14.160 -17.232 -32.282 1.00 40.59 82 MET A O 1
ATOM 661 N N . ASP A 1 83 ? 13.147 -15.689 -30.972 1.00 47.75 83 ASP A N 1
ATOM 662 C CA . ASP A 1 83 ? 11.892 -15.536 -31.722 1.00 47.75 83 ASP A CA 1
ATOM 663 C C . ASP A 1 83 ? 11.675 -14.026 -31.880 1.00 47.75 83 ASP A C 1
ATOM 665 O O . ASP A 1 83 ? 11.052 -13.368 -31.049 1.00 47.75 83 ASP A O 1
ATOM 669 N N . ASP A 1 84 ? 12.291 -13.464 -32.918 1.00 53.81 84 ASP A N 1
ATOM 670 C CA . ASP A 1 84 ? 12.343 -12.024 -33.182 1.00 53.81 84 ASP A CA 1
ATOM 671 C C . ASP A 1 84 ? 11.038 -11.491 -33.803 1.00 53.81 84 ASP A C 1
ATOM 673 O O . ASP A 1 84 ? 11.057 -10.622 -34.660 1.00 53.81 84 ASP A O 1
ATOM 677 N N . ASP A 1 85 ? 9.872 -11.990 -33.390 1.00 56.50 85 ASP A N 1
ATOM 678 C CA . ASP A 1 85 ? 8.584 -11.541 -33.947 1.00 56.50 85 ASP A CA 1
ATOM 679 C C . ASP A 1 85 ? 8.321 -10.040 -33.674 1.00 56.50 85 ASP A C 1
ATOM 681 O O . ASP A 1 85 ? 7.473 -9.423 -34.321 1.00 56.50 85 ASP A O 1
ATOM 685 N N . VAL A 1 86 ? 9.031 -9.449 -32.700 1.00 63.84 86 VAL A N 1
ATOM 686 C CA . VAL A 1 86 ? 8.853 -8.059 -32.255 1.00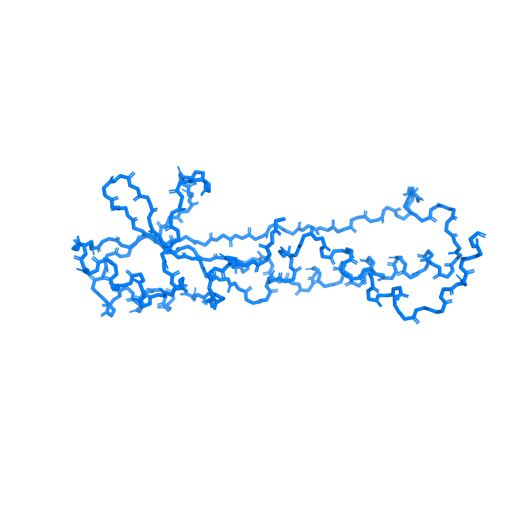 63.84 86 VAL A CA 1
ATOM 687 C C . VAL A 1 86 ? 9.715 -7.077 -33.045 1.00 63.84 86 VAL A C 1
ATOM 689 O O . VAL A 1 86 ? 9.196 -6.027 -33.419 1.00 63.84 86 VAL A O 1
ATOM 692 N N . THR A 1 87 ? 10.996 -7.379 -33.306 1.00 65.44 87 THR A N 1
ATOM 693 C CA . THR A 1 87 ? 11.888 -6.469 -34.054 1.00 65.44 87 THR A CA 1
ATOM 694 C C . THR A 1 87 ? 12.137 -6.905 -35.500 1.00 65.44 87 THR A C 1
ATOM 696 O O . THR A 1 87 ? 12.742 -6.159 -36.278 1.00 65.44 87 THR A O 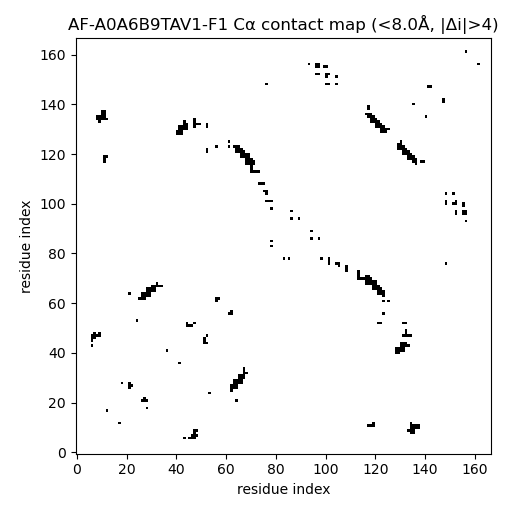1
ATOM 699 N N . GLU A 1 88 ? 11.580 -8.047 -35.926 1.00 65.31 88 GLU A N 1
ATOM 700 C CA . GLU A 1 88 ? 11.643 -8.501 -37.314 1.00 65.31 88 GLU A CA 1
ATOM 701 C C . GLU A 1 88 ? 11.051 -7.456 -38.275 1.00 65.31 88 GLU A C 1
ATOM 703 O O . GLU A 1 88 ? 9.894 -7.039 -38.198 1.00 65.31 88 GLU A O 1
ATOM 708 N N . GLY A 1 89 ? 11.874 -7.034 -39.238 1.00 68.81 89 GLY A N 1
ATOM 709 C CA . GLY A 1 89 ? 11.495 -6.053 -40.254 1.00 68.81 89 GLY A CA 1
ATOM 710 C C . GLY A 1 89 ? 11.660 -4.590 -39.832 1.00 68.81 89 GLY A C 1
ATOM 711 O O . GLY A 1 89 ? 11.387 -3.711 -40.652 1.00 68.81 89 GLY A O 1
ATOM 712 N N . MET A 1 90 ? 12.135 -4.316 -38.613 1.00 76.62 90 MET A N 1
ATOM 713 C CA . MET A 1 90 ? 12.539 -2.971 -38.203 1.00 76.62 90 MET A CA 1
ATOM 714 C C . MET A 1 90 ? 13.882 -2.571 -38.828 1.00 76.62 90 MET A C 1
ATOM 716 O O . MET A 1 90 ? 14.728 -3.408 -39.152 1.00 76.62 90 MET A O 1
ATOM 720 N N . GLU A 1 91 ? 14.091 -1.263 -38.994 1.00 80.00 91 GLU A N 1
ATOM 721 C CA . GLU A 1 91 ? 15.419 -0.731 -39.310 1.00 80.00 91 GLU A CA 1
ATOM 722 C C . GLU A 1 91 ? 16.392 -1.051 -38.158 1.00 80.00 91 GLU A C 1
ATOM 724 O O . GLU A 1 91 ? 15.975 -0.977 -36.999 1.00 80.00 91 GLU A O 1
ATOM 729 N N . PRO A 1 92 ? 17.676 -1.358 -38.432 1.00 79.06 92 PRO A N 1
ATOM 730 C CA . PRO A 1 92 ? 18.627 -1.790 -37.403 1.00 79.06 92 PRO A CA 1
ATOM 731 C C . PRO A 1 92 ? 18.707 -0.850 -36.196 1.00 79.06 92 PRO A C 1
ATOM 733 O O . PRO A 1 92 ? 18.632 -1.303 -35.062 1.00 79.06 92 PRO A O 1
ATOM 736 N N . ASP A 1 93 ? 18.755 0.463 -36.437 1.00 75.81 93 ASP A N 1
ATOM 737 C CA . ASP A 1 93 ? 18.840 1.467 -35.369 1.00 75.81 93 ASP A CA 1
ATOM 738 C C . ASP A 1 93 ? 17.571 1.505 -34.489 1.00 75.81 93 ASP A C 1
ATOM 740 O O . ASP A 1 93 ? 17.630 1.889 -33.323 1.00 75.81 93 ASP A O 1
ATOM 744 N N . VAL A 1 94 ? 16.415 1.118 -35.042 1.00 76.00 94 VAL A N 1
ATOM 745 C CA . VAL A 1 94 ? 15.138 1.043 -34.314 1.00 76.00 94 VAL A CA 1
ATOM 746 C C . VAL A 1 94 ? 15.059 -0.260 -33.523 1.00 76.00 94 VAL A C 1
ATOM 748 O O . VAL A 1 94 ? 14.685 -0.224 -32.356 1.00 76.00 94 VAL A O 1
ATOM 751 N N . ALA A 1 95 ? 15.460 -1.385 -34.123 1.00 78.06 95 ALA A N 1
ATOM 752 C CA . ALA A 1 95 ? 15.541 -2.675 -33.440 1.00 78.06 95 ALA A CA 1
ATOM 753 C C . ALA A 1 95 ? 16.501 -2.621 -32.238 1.00 78.06 95 ALA A C 1
ATOM 755 O O . ALA A 1 95 ? 16.157 -3.080 -31.152 1.00 78.06 95 ALA A O 1
ATOM 756 N N . ASP A 1 96 ? 17.670 -1.992 -32.403 1.00 78.94 96 ASP A N 1
ATOM 757 C CA . ASP A 1 96 ? 18.648 -1.811 -31.325 1.00 78.94 96 ASP A CA 1
ATOM 758 C C . ASP A 1 96 ? 18.074 -0.974 -30.167 1.00 78.94 96 ASP A C 1
ATOM 760 O O . ASP A 1 96 ? 18.270 -1.317 -29.004 1.00 78.94 96 ASP A O 1
ATOM 764 N N . ALA A 1 97 ? 17.323 0.094 -30.456 1.00 76.31 97 ALA A N 1
ATOM 765 C CA . ALA A 1 97 ? 16.706 0.919 -29.414 1.00 76.31 97 ALA A CA 1
ATOM 766 C C . ALA A 1 97 ? 15.531 0.239 -28.705 1.00 76.31 97 ALA A C 1
ATOM 768 O O . ALA A 1 97 ? 15.327 0.465 -27.515 1.00 76.31 97 ALA A O 1
ATOM 769 N N . VAL A 1 98 ? 14.770 -0.590 -29.420 1.00 77.44 98 VAL A N 1
ATOM 770 C CA . VAL A 1 98 ? 13.705 -1.414 -28.837 1.00 77.44 98 VAL A CA 1
ATOM 771 C C . VAL A 1 98 ? 14.308 -2.443 -27.878 1.00 77.44 98 VAL A C 1
ATOM 773 O O . VAL A 1 98 ? 13.867 -2.534 -26.738 1.00 77.44 98 VAL A O 1
ATOM 776 N N . ASN A 1 99 ? 15.364 -3.149 -28.297 1.00 78.38 99 ASN A N 1
ATOM 777 C CA . ASN A 1 99 ? 16.076 -4.097 -27.437 1.00 78.38 99 ASN A CA 1
ATOM 778 C C . ASN A 1 99 ? 16.690 -3.413 -26.209 1.00 78.38 99 ASN A C 1
ATOM 780 O O . ASN A 1 99 ? 16.541 -3.919 -25.105 1.00 78.38 99 ASN A O 1
ATOM 784 N N . GLN A 1 100 ? 17.301 -2.235 -26.376 1.00 79.62 100 GLN A N 1
ATOM 785 C CA . GLN A 1 100 ? 17.832 -1.474 -25.242 1.00 79.62 100 GLN A CA 1
ATOM 786 C C . GLN A 1 100 ? 16.733 -1.078 -24.248 1.00 79.62 100 GLN A C 1
ATOM 788 O O . GLN A 1 100 ? 16.947 -1.191 -23.051 1.00 79.62 100 GLN A O 1
ATOM 793 N N . ALA A 1 101 ? 15.554 -0.655 -24.716 1.00 78.56 101 ALA A N 1
ATOM 794 C CA . ALA A 1 101 ? 14.438 -0.327 -23.825 1.00 78.56 101 ALA A CA 1
ATOM 795 C C . ALA A 1 101 ? 13.944 -1.548 -23.029 1.00 78.56 101 ALA A C 1
ATOM 797 O O . ALA A 1 101 ? 13.500 -1.410 -21.892 1.00 78.56 101 ALA A O 1
ATOM 798 N N . PHE A 1 102 ? 14.022 -2.740 -23.622 1.00 78.88 102 PHE A N 1
ATOM 799 C CA . PHE A 1 102 ? 13.695 -3.990 -22.943 1.00 78.88 102 PHE A CA 1
ATOM 800 C C . PHE A 1 102 ? 14.752 -4.399 -21.922 1.00 78.88 102 PHE A C 1
ATOM 802 O O . PHE A 1 102 ? 14.389 -4.797 -20.820 1.00 78.88 102 PHE A O 1
ATOM 809 N N . ASP A 1 103 ? 16.033 -4.261 -22.258 1.00 81.25 103 ASP A N 1
ATOM 810 C CA . ASP A 1 103 ? 17.126 -4.496 -21.314 1.00 81.25 103 ASP A CA 1
ATOM 811 C C . ASP A 1 103 ? 17.047 -3.513 -20.134 1.00 81.25 103 ASP A C 1
ATOM 813 O O . ASP A 1 103 ? 17.071 -3.948 -18.989 1.00 81.25 103 ASP A O 1
ATOM 817 N N . ASP A 1 104 ? 16.855 -2.216 -20.403 1.00 81.50 104 ASP A N 1
ATOM 818 C CA . ASP A 1 104 ? 16.728 -1.180 -19.368 1.00 81.50 104 ASP A CA 1
ATOM 819 C C . ASP A 1 104 ? 15.532 -1.457 -18.441 1.00 81.50 104 ASP A C 1
ATOM 821 O O . ASP A 1 104 ? 15.648 -1.344 -17.223 1.00 81.50 104 ASP A O 1
ATOM 825 N N . TRP A 1 105 ? 14.384 -1.865 -18.995 1.00 80.81 105 TRP A N 1
ATOM 826 C CA . TRP A 1 105 ? 13.228 -2.260 -18.187 1.00 80.81 105 TRP A CA 1
ATOM 827 C C . TRP A 1 105 ? 13.515 -3.477 -17.308 1.00 80.81 105 TRP A C 1
ATOM 829 O O . TRP A 1 105 ? 13.165 -3.479 -16.130 1.00 80.81 105 TRP A O 1
ATOM 839 N N . ASN A 1 106 ? 14.127 -4.518 -17.873 1.00 79.50 106 ASN A N 1
ATOM 840 C CA . ASN A 1 106 ? 14.407 -5.744 -17.134 1.00 79.50 106 ASN A CA 1
ATOM 841 C C . ASN A 1 106 ? 15.452 -5.505 -16.034 1.00 79.50 106 ASN A C 1
ATOM 843 O O . ASN A 1 106 ? 15.266 -5.997 -14.928 1.00 79.50 106 ASN A O 1
ATOM 847 N N . ASP A 1 107 ? 16.482 -4.690 -16.291 1.00 84.12 107 ASP A N 1
ATOM 848 C CA . ASP A 1 107 ? 17.434 -4.252 -15.262 1.00 84.12 107 ASP A CA 1
ATOM 849 C C . ASP A 1 107 ? 16.703 -3.507 -14.122 1.00 84.12 107 ASP A C 1
ATOM 851 O O . ASP A 1 107 ? 16.985 -3.726 -12.944 1.00 84.12 107 ASP A O 1
ATOM 855 N N . GLU A 1 108 ? 15.724 -2.653 -14.441 1.00 80.50 108 GLU A N 1
ATOM 856 C CA . GLU A 1 108 ? 14.923 -1.952 -13.429 1.00 80.50 108 GLU A CA 1
ATOM 857 C C . GLU A 1 108 ? 13.999 -2.879 -12.622 1.00 80.50 108 GLU A C 1
ATOM 859 O O . GLU A 1 108 ? 13.833 -2.671 -11.414 1.00 80.50 108 GLU A O 1
ATOM 864 N N . VAL A 1 109 ? 13.381 -3.874 -13.266 1.00 81.62 109 VAL A N 1
ATOM 865 C CA . VAL A 1 109 ? 12.573 -4.907 -12.600 1.00 81.62 109 VAL A CA 1
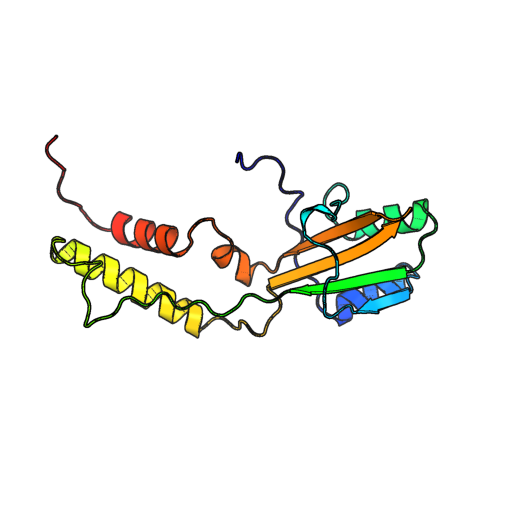ATOM 866 C C . VAL A 1 109 ? 13.463 -5.732 -11.666 1.00 81.62 109 VAL A C 1
ATOM 868 O O . VAL A 1 109 ? 13.144 -5.840 -10.484 1.00 81.62 109 VAL A O 1
ATOM 871 N N . ASP A 1 110 ? 14.626 -6.188 -12.137 1.00 82.50 110 ASP A N 1
ATOM 872 C CA . ASP A 1 110 ? 15.606 -6.954 -11.351 1.00 82.50 110 ASP A CA 1
ATOM 873 C C . ASP A 1 110 ? 16.108 -6.186 -10.108 1.00 82.50 110 ASP A C 1
ATOM 875 O O . ASP A 1 110 ? 16.420 -6.780 -9.069 1.00 82.50 110 ASP A O 1
ATOM 879 N N . GLU A 1 111 ? 16.223 -4.857 -10.199 1.00 84.75 111 GLU A N 1
ATOM 880 C CA . GLU A 1 111 ? 16.634 -3.993 -9.085 1.00 84.75 111 GLU A CA 1
ATOM 881 C C . GLU A 1 111 ? 15.489 -3.648 -8.114 1.00 84.75 111 GLU A C 1
ATOM 883 O O . GLU A 1 111 ? 15.751 -3.184 -6.996 1.00 84.75 111 GLU A O 1
ATOM 888 N N . THR A 1 112 ? 14.232 -3.868 -8.505 1.00 84.00 112 THR A N 1
ATOM 889 C CA . THR A 1 112 ? 13.055 -3.521 -7.700 1.00 84.00 112 THR A CA 1
ATOM 890 C C . THR A 1 112 ? 12.714 -4.624 -6.702 1.00 84.00 112 THR A C 1
ATOM 892 O O . THR A 1 112 ? 12.597 -5.799 -7.034 1.00 84.00 112 THR A O 1
ATOM 895 N N . ASP A 1 113 ? 12.490 -4.245 -5.443 1.00 86.50 113 ASP A N 1
ATOM 896 C CA . ASP A 1 113 ? 12.072 -5.184 -4.403 1.00 86.50 113 ASP A CA 1
ATOM 897 C C . ASP A 1 113 ? 10.552 -5.414 -4.425 1.00 86.50 113 ASP A C 1
ATOM 899 O O . ASP A 1 113 ? 9.821 -4.827 -3.632 1.00 86.50 113 ASP A O 1
ATOM 903 N N . PHE A 1 114 ? 10.069 -6.309 -5.293 1.00 84.88 114 PHE A N 1
ATOM 904 C CA . PHE A 1 114 ? 8.651 -6.713 -5.354 1.00 84.88 114 PHE A CA 1
ATOM 905 C C . PHE A 1 114 ? 8.149 -7.454 -4.100 1.00 84.88 114 PHE A C 1
ATOM 907 O O . PHE A 1 114 ? 6.962 -7.756 -3.989 1.00 84.88 114 PHE A O 1
ATOM 914 N N . SER A 1 115 ? 9.020 -7.742 -3.122 1.00 86.94 115 SER A N 1
ATOM 915 C CA . SER A 1 115 ? 8.570 -8.232 -1.814 1.00 86.94 115 SER A CA 1
ATOM 916 C C . SER A 1 115 ? 8.028 -7.117 -0.915 1.00 86.94 115 SER A C 1
ATOM 918 O O . SER A 1 115 ? 7.391 -7.408 0.101 1.00 86.94 115 SER A O 1
ATOM 920 N N . ALA A 1 116 ? 8.254 -5.852 -1.281 1.00 89.19 116 ALA A N 1
ATOM 921 C CA . ALA A 1 116 ? 7.628 -4.708 -0.642 1.00 89.19 116 ALA A CA 1
ATOM 922 C C . ALA A 1 116 ? 6.181 -4.526 -1.140 1.00 89.19 116 ALA A C 1
ATOM 924 O O . ALA A 1 116 ? 5.891 -4.768 -2.312 1.00 89.19 116 ALA A O 1
ATOM 925 N N . PRO A 1 117 ? 5.258 -4.081 -0.271 1.00 89.50 117 PRO A N 1
ATOM 926 C CA . PRO A 1 117 ? 3.881 -3.842 -0.673 1.00 89.50 117 PRO A CA 1
ATOM 927 C C . PRO A 1 117 ? 3.789 -2.641 -1.619 1.00 89.50 117 PRO A C 1
ATOM 929 O O . PRO A 1 117 ? 4.391 -1.589 -1.375 1.00 89.50 117 PRO A O 1
ATOM 932 N N . ALA A 1 118 ? 2.997 -2.792 -2.676 1.00 86.56 118 ALA A N 1
ATOM 933 C CA . ALA A 1 118 ? 2.724 -1.733 -3.642 1.00 86.56 118 ALA A CA 1
ATOM 934 C C . ALA A 1 118 ? 1.532 -0.866 -3.217 1.00 86.56 118 ALA A C 1
ATOM 936 O O . ALA A 1 118 ? 1.464 0.318 -3.556 1.00 86.56 118 ALA A O 1
ATOM 937 N N . LEU A 1 119 ? 0.604 -1.445 -2.454 1.00 87.25 119 LEU A N 1
ATOM 938 C CA . LEU A 1 119 ? -0.635 -0.800 -2.050 1.00 87.25 119 LEU A CA 1
ATOM 939 C C . LEU A 1 119 ? -1.049 -1.243 -0.645 1.00 87.25 119 LEU A C 1
ATOM 941 O O . LEU A 1 119 ? -0.781 -2.362 -0.214 1.00 87.25 119 LEU A O 1
ATOM 945 N N . LEU A 1 120 ? -1.709 -0.344 0.077 1.00 90.94 120 LEU A N 1
ATOM 946 C CA . LEU A 1 120 ? -2.349 -0.607 1.359 1.00 90.94 120 LEU A CA 1
ATOM 947 C C . LEU A 1 120 ? -3.794 -0.139 1.311 1.00 90.94 120 LEU A C 1
ATOM 949 O O . LEU A 1 120 ? -4.080 1.038 1.078 1.00 90.94 120 LEU A O 1
ATOM 953 N N . TYR A 1 121 ? -4.700 -1.045 1.644 1.00 90.62 121 TYR A N 1
ATOM 954 C CA . TYR A 1 121 ? -6.094 -0.724 1.877 1.00 90.62 121 TYR A CA 1
ATOM 955 C C . TYR A 1 121 ? -6.339 -0.519 3.360 1.00 90.62 121 TYR A C 1
ATOM 957 O O . TYR A 1 121 ? -6.035 -1.384 4.176 1.00 90.62 121 TYR A O 1
ATOM 965 N N . PHE A 1 122 ? -6.982 0.589 3.713 1.00 93.62 122 PHE A N 1
ATOM 966 C CA . PHE A 1 122 ? -7.654 0.737 5.002 1.00 93.62 122 PHE A CA 1
ATOM 967 C C . PHE A 1 122 ? -9.143 0.699 4.780 1.00 93.62 122 PHE A C 1
ATOM 969 O O . PHE A 1 122 ? -9.663 1.477 3.985 1.00 93.62 122 PHE A O 1
ATOM 976 N N . TYR A 1 123 ? -9.855 -0.141 5.523 1.00 93.12 123 TYR A N 1
ATOM 977 C CA . TYR A 1 123 ? -11.287 -0.253 5.327 1.00 93.12 123 TYR A CA 1
ATOM 978 C C . TYR A 1 123 ? -12.076 -0.617 6.575 1.00 93.12 123 TYR A C 1
ATOM 980 O O . TYR A 1 123 ? -11.588 -1.141 7.574 1.00 93.12 123 TYR A O 1
ATOM 988 N N . ALA A 1 124 ? -13.357 -0.289 6.505 1.00 94.19 124 ALA A N 1
ATOM 989 C CA . ALA A 1 124 ? -14.345 -0.520 7.531 1.00 94.19 124 ALA A CA 1
ATOM 990 C C . ALA A 1 124 ? -15.647 -0.980 6.884 1.00 94.19 124 ALA A C 1
ATOM 992 O O . ALA A 1 124 ? -16.020 -0.560 5.787 1.00 94.19 124 ALA A O 1
ATOM 993 N N . ILE A 1 125 ? -16.385 -1.821 7.603 1.00 92.12 125 ILE A N 1
ATOM 994 C CA . ILE A 1 125 ? -17.696 -2.286 7.158 1.00 92.12 125 ILE A CA 1
ATOM 995 C C . ILE A 1 125 ? -18.768 -1.444 7.839 1.00 92.12 125 ILE A C 1
ATOM 997 O O . ILE A 1 125 ? -18.933 -1.484 9.060 1.00 92.12 125 ILE A O 1
ATOM 1001 N N . TYR A 1 126 ? -19.552 -0.724 7.042 1.00 92.38 126 TYR A N 1
ATOM 1002 C CA . TYR A 1 126 ? -20.678 0.063 7.527 1.00 92.38 126 TYR A CA 1
ATOM 1003 C C . TYR A 1 126 ? -21.947 -0.278 6.751 1.00 92.38 126 TYR A C 1
ATOM 1005 O O . TYR A 1 126 ? -21.990 -0.209 5.527 1.00 92.38 126 TYR A O 1
ATOM 1013 N N . GLN A 1 127 ? -22.999 -0.679 7.473 1.00 90.94 127 GLN A N 1
ATOM 1014 C CA . GLN A 1 127 ? -24.301 -1.047 6.893 1.00 90.94 127 GLN A CA 1
ATOM 1015 C C . GLN A 1 127 ? -24.215 -2.084 5.750 1.00 90.94 127 GLN A C 1
ATOM 1017 O O . GLN A 1 127 ? -25.010 -2.054 4.813 1.00 90.94 127 GLN A O 1
ATOM 1022 N N . GLY A 1 128 ? -23.263 -3.021 5.841 1.00 86.75 128 GLY A N 1
ATOM 1023 C CA . GLY A 1 128 ? -23.063 -4.076 4.842 1.00 86.75 128 GLY A CA 1
ATOM 1024 C C . GLY A 1 128 ? -22.326 -3.630 3.577 1.00 86.75 128 GLY A C 1
ATOM 1025 O O . G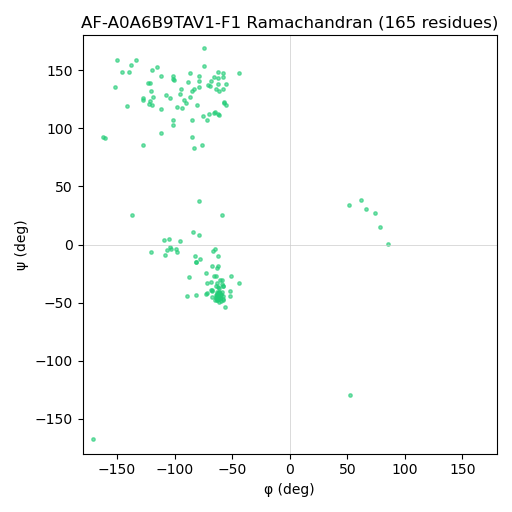LY A 1 128 ? -22.377 -4.345 2.582 1.00 86.75 128 GLY A O 1
ATOM 1026 N N . ARG A 1 129 ? -21.669 -2.466 3.600 1.00 88.50 129 ARG A N 1
ATOM 1027 C CA . ARG A 1 129 ? -20.774 -1.985 2.540 1.00 88.50 129 ARG A CA 1
ATOM 1028 C C . ARG A 1 129 ? -19.367 -1.780 3.082 1.00 88.50 129 ARG A C 1
ATOM 1030 O O . ARG A 1 129 ? -19.217 -1.465 4.265 1.00 88.50 129 ARG A O 1
ATOM 1037 N N . VAL A 1 130 ? -18.377 -1.947 2.213 1.00 90.31 130 VAL A N 1
ATOM 1038 C CA . VAL A 1 130 ? -16.972 -1.680 2.516 1.00 90.31 130 VAL A CA 1
ATOM 1039 C C . VAL A 1 130 ? -16.668 -0.240 2.125 1.00 90.31 130 VAL A C 1
ATOM 1041 O O . VAL A 1 130 ? -16.929 0.168 0.996 1.00 90.31 130 VAL A O 1
ATOM 1044 N N . PHE A 1 131 ? -16.167 0.529 3.082 1.00 91.56 131 PHE A N 1
ATOM 1045 C CA . PHE A 1 131 ? -15.700 1.893 2.878 1.00 91.56 131 PHE A CA 1
ATOM 1046 C C . PHE A 1 131 ? -14.246 1.969 3.287 1.00 91.56 131 PHE A C 1
ATOM 1048 O O . PHE A 1 131 ? -13.888 1.410 4.327 1.00 91.56 131 PHE A O 1
ATOM 1055 N N . GLY A 1 132 ? -13.435 2.680 2.525 1.00 92.00 132 GLY A N 1
ATOM 1056 C CA . GLY A 1 132 ? -12.025 2.750 2.841 1.00 92.00 132 GLY A CA 1
ATOM 1057 C C . GLY A 1 132 ? -11.254 3.755 2.019 1.00 92.00 132 GLY A C 1
ATOM 1058 O O . GLY A 1 132 ? -11.833 4.616 1.362 1.00 92.00 132 GLY A O 1
ATOM 1059 N N . ILE A 1 133 ? -9.942 3.639 2.116 1.00 91.94 133 ILE A N 1
ATOM 1060 C CA . ILE A 1 133 ? -8.961 4.412 1.370 1.00 91.94 133 ILE A CA 1
ATOM 1061 C C . ILE A 1 133 ? -7.900 3.462 0.811 1.00 91.94 133 ILE A C 1
ATOM 1063 O O . ILE A 1 133 ? -7.713 2.359 1.335 1.00 91.94 133 ILE A O 1
ATOM 1067 N N . GLU A 1 134 ? -7.210 3.926 -0.217 1.00 89.25 134 GLU A N 1
ATOM 1068 C CA . GLU A 1 134 ? -6.125 3.247 -0.918 1.00 89.25 134 GLU A CA 1
ATOM 1069 C C . GLU A 1 134 ? -4.865 4.094 -0.773 1.00 89.25 134 GLU A C 1
ATOM 1071 O O . GLU A 1 134 ? -4.881 5.293 -1.058 1.00 89.25 134 GLU A O 1
ATOM 1076 N N . MET A 1 135 ? -3.778 3.498 -0.305 1.00 89.31 135 MET A N 1
ATOM 1077 C CA . MET A 1 135 ? -2.507 4.187 -0.125 1.00 89.31 135 MET A CA 1
ATOM 1078 C C . MET A 1 135 ? -1.431 3.499 -0.948 1.00 89.31 135 MET A C 1
ATOM 1080 O O . MET A 1 135 ? -1.191 2.306 -0.784 1.00 89.31 135 MET A O 1
ATOM 1084 N N . TRP A 1 136 ? -0.790 4.259 -1.824 1.00 87.38 136 TRP A N 1
ATOM 1085 C CA . TRP A 1 136 ? 0.105 3.744 -2.849 1.00 87.38 136 TRP A CA 1
ATOM 1086 C C . TRP A 1 136 ? 1.558 3.898 -2.432 1.00 87.38 136 TRP A C 1
ATOM 1088 O O . TRP A 1 136 ? 1.954 4.898 -1.828 1.00 87.38 136 TRP A O 1
ATOM 1098 N N . ASN A 1 137 ? 2.366 2.897 -2.754 1.00 87.62 137 ASN A N 1
ATOM 1099 C CA . ASN A 1 137 ? 3.802 2.998 -2.617 1.00 87.62 137 ASN A CA 1
ATOM 1100 C C . ASN A 1 137 ? 4.370 3.769 -3.827 1.00 87.62 137 ASN A C 1
ATOM 1102 O O . ASN A 1 137 ? 4.203 3.307 -4.959 1.00 87.62 137 ASN A O 1
ATOM 1106 N N . PRO A 1 138 ? 5.053 4.913 -3.616 1.00 83.81 138 PRO A N 1
ATOM 1107 C CA . PRO A 1 138 ? 5.594 5.723 -4.711 1.00 83.81 138 PRO A CA 1
ATOM 1108 C C . PRO A 1 138 ? 6.572 4.950 -5.594 1.00 83.81 138 PRO A C 1
ATOM 1110 O O . PRO A 1 138 ? 6.672 5.221 -6.788 1.00 83.81 138 PRO A O 1
ATOM 1113 N N . ASP A 1 139 ? 7.284 3.983 -5.015 1.00 83.19 139 ASP A N 1
ATOM 1114 C CA . ASP A 1 139 ? 8.294 3.204 -5.728 1.00 83.19 139 ASP A CA 1
ATOM 1115 C C . ASP A 1 139 ? 7.664 2.292 -6.796 1.00 83.19 139 ASP A C 1
ATOM 1117 O O . ASP A 1 139 ? 8.346 1.873 -7.733 1.00 83.19 139 ASP A O 1
ATOM 1121 N N . PHE A 1 140 ? 6.353 2.034 -6.694 1.00 81.38 140 PHE A N 1
ATOM 1122 C CA . PHE A 1 140 ? 5.615 1.178 -7.615 1.00 81.38 140 PHE A CA 1
ATOM 1123 C C . PHE A 1 140 ? 4.687 1.923 -8.582 1.00 81.38 140 PHE A C 1
ATOM 1125 O O . PHE A 1 140 ? 4.144 1.286 -9.482 1.00 81.38 140 PHE A O 1
ATOM 1132 N N . GLU A 1 141 ? 4.536 3.251 -8.469 1.00 75.25 141 GLU A N 1
ATOM 1133 C CA . GLU A 1 141 ? 3.648 4.044 -9.346 1.00 75.25 141 GLU A CA 1
ATOM 1134 C C . GLU A 1 141 ? 3.912 3.794 -10.834 1.00 75.25 141 GLU A C 1
ATOM 1136 O O . GLU A 1 141 ? 2.979 3.658 -11.623 1.00 75.25 141 GLU A O 1
ATOM 1141 N N . LYS A 1 142 ? 5.188 3.664 -11.212 1.00 72.44 142 LYS A N 1
ATOM 1142 C CA . LYS A 1 142 ? 5.590 3.436 -12.603 1.00 72.44 142 LYS A CA 1
ATOM 1143 C C . LYS A 1 142 ? 5.098 2.104 -13.171 1.00 72.44 142 LYS A C 1
ATOM 1145 O O . LYS A 1 142 ? 4.918 2.017 -14.374 1.00 72.44 142 LYS A O 1
ATOM 1150 N N . TYR A 1 143 ? 4.874 1.080 -12.345 1.00 73.94 143 TYR A N 1
ATOM 1151 C CA . TYR A 1 143 ? 4.387 -0.233 -12.795 1.00 73.94 143 TYR A CA 1
ATOM 1152 C C . TYR A 1 143 ? 2.865 -0.266 -12.982 1.00 73.94 143 TYR A C 1
ATOM 1154 O O . TYR A 1 143 ? 2.333 -1.230 -13.525 1.00 73.94 143 TYR A O 1
ATOM 1162 N N . LEU A 1 144 ? 2.173 0.783 -12.532 1.00 65.19 144 LEU A N 1
ATOM 1163 C CA . LEU A 1 144 ? 0.718 0.912 -12.573 1.00 65.19 144 LEU A CA 1
ATOM 1164 C C . LEU A 1 144 ? 0.230 1.757 -13.761 1.00 65.19 144 LEU A C 1
ATOM 1166 O O . LEU A 1 144 ? -0.977 1.898 -13.948 1.00 65.19 144 LEU A O 1
ATOM 1170 N N . GLU A 1 145 ? 1.141 2.337 -14.553 1.00 63.38 145 GLU A N 1
ATOM 1171 C CA . GLU A 1 145 ? 0.787 3.027 -15.798 1.00 63.38 145 GLU A CA 1
ATOM 1172 C C . GLU A 1 145 ? 0.139 2.050 -16.800 1.00 63.38 145 GLU A C 1
ATOM 1174 O O . GLU A 1 145 ? 0.486 0.873 -16.832 1.00 63.38 145 GLU A O 1
ATOM 1179 N N . ASP A 1 146 ? -0.781 2.542 -17.647 1.00 53.53 146 ASP A N 1
ATOM 1180 C CA . ASP A 1 146 ? -1.551 1.729 -18.615 1.00 53.53 146 ASP A CA 1
ATOM 1181 C C . ASP A 1 146 ? -0.667 0.811 -19.495 1.00 53.53 146 ASP A C 1
ATOM 1183 O O . ASP A 1 146 ? -1.146 -0.222 -19.968 1.00 53.53 146 ASP A O 1
ATOM 1187 N N . ASP A 1 147 ? 0.600 1.186 -19.727 1.00 62.97 147 ASP A N 1
ATOM 1188 C CA . ASP A 1 147 ? 1.628 0.332 -20.332 1.00 62.97 147 ASP A CA 1
ATOM 1189 C C . ASP A 1 147 ? 3.045 0.896 -20.052 1.00 62.97 147 ASP A C 1
ATOM 1191 O O . ASP A 1 147 ? 3.544 1.755 -20.793 1.00 62.97 147 ASP A O 1
ATOM 1195 N N . PRO A 1 148 ? 3.717 0.453 -18.977 1.00 60.59 148 PRO A N 1
ATOM 1196 C CA . PRO A 1 148 ? 4.973 1.060 -18.544 1.00 60.59 148 PRO A CA 1
ATOM 1197 C C . PRO A 1 148 ? 6.146 0.717 -19.478 1.00 60.59 148 PRO A C 1
ATOM 1199 O O . PRO A 1 148 ? 7.080 1.510 -19.645 1.00 60.59 148 PRO A O 1
ATOM 1202 N N . MET A 1 149 ? 6.036 -0.403 -20.201 1.00 64.62 149 MET A N 1
ATOM 1203 C CA . MET A 1 149 ? 6.942 -0.776 -21.286 1.00 64.62 149 MET A CA 1
ATOM 1204 C C . MET A 1 149 ? 6.872 0.209 -22.445 1.00 64.62 149 MET A C 1
ATOM 1206 O O . MET A 1 149 ? 7.906 0.644 -22.956 1.00 64.62 149 MET A O 1
ATOM 1210 N N . LEU A 1 150 ? 5.662 0.586 -22.869 1.00 62.22 150 LEU A N 1
ATOM 1211 C CA . LEU A 1 150 ? 5.477 1.584 -23.920 1.00 62.22 150 LEU A CA 1
ATOM 1212 C C . LEU A 1 150 ? 6.002 2.958 -23.495 1.00 62.22 150 LEU A C 1
ATOM 1214 O O . LEU A 1 150 ? 6.564 3.663 -24.339 1.00 62.22 150 LEU A O 1
ATOM 1218 N N . THR A 1 151 ? 5.875 3.336 -22.218 1.00 63.84 151 THR A N 1
ATOM 1219 C CA . THR A 1 151 ? 6.475 4.573 -21.694 1.00 63.84 151 THR A CA 1
ATOM 1220 C C . THR A 1 151 ? 8.002 4.544 -21.833 1.00 63.84 151 THR A C 1
ATOM 1222 O O . THR A 1 151 ? 8.573 5.481 -22.404 1.00 63.84 151 THR A O 1
ATOM 1225 N N . CYS A 1 152 ? 8.664 3.464 -21.398 1.00 66.00 152 CYS A N 1
ATOM 1226 C CA . CYS A 1 152 ? 10.116 3.291 -21.540 1.00 66.00 152 CYS A CA 1
ATOM 1227 C C . CYS A 1 152 ? 10.550 3.307 -23.018 1.00 66.00 152 CYS A C 1
ATOM 1229 O O . CYS A 1 152 ? 11.436 4.068 -23.422 1.00 66.00 152 CYS A O 1
ATOM 1231 N N . LEU A 1 153 ? 9.826 2.580 -23.874 1.00 67.94 153 LEU A N 1
ATOM 1232 C CA . LEU A 1 153 ? 10.064 2.552 -25.314 1.00 67.94 153 LEU A CA 1
ATOM 1233 C C . LEU A 1 153 ? 9.965 3.951 -25.947 1.00 67.94 153 LEU A C 1
ATOM 1235 O O . LEU A 1 153 ? 10.818 4.340 -26.747 1.00 67.94 153 LEU A O 1
ATOM 1239 N N . CYS A 1 154 ? 8.950 4.739 -25.584 1.00 66.19 154 CYS A N 1
ATOM 1240 C CA . CYS A 1 154 ? 8.782 6.104 -26.082 1.00 66.19 154 CYS A CA 1
ATOM 1241 C C . CYS A 1 154 ? 9.944 7.021 -25.676 1.00 66.19 154 CYS A C 1
ATOM 1243 O O . CYS A 1 154 ? 10.353 7.874 -26.470 1.00 66.19 154 CYS A O 1
ATOM 1245 N N . GLN A 1 155 ? 10.495 6.851 -24.470 1.00 69.06 155 GLN A N 1
ATOM 1246 C CA . GLN A 1 155 ? 11.657 7.614 -24.010 1.00 69.06 155 GLN A CA 1
ATOM 1247 C C . GLN A 1 155 ? 12.916 7.256 -24.812 1.00 69.06 155 GLN A C 1
ATOM 1249 O O . GLN A 1 155 ? 13.604 8.160 -25.300 1.00 69.06 155 GLN A O 1
ATOM 1254 N N . CYS A 1 156 ? 13.167 5.964 -25.033 1.00 67.94 156 CYS A N 1
ATOM 1255 C CA . CYS A 1 156 ? 14.290 5.482 -25.840 1.00 67.94 156 CYS A CA 1
ATOM 1256 C C . CYS A 1 156 ? 14.195 5.948 -27.302 1.00 67.94 156 CYS A C 1
ATOM 1258 O O . CYS A 1 156 ? 15.151 6.501 -27.854 1.00 67.94 156 CYS A O 1
ATOM 1260 N N . LEU A 1 157 ? 13.017 5.818 -27.921 1.00 68.06 157 LEU A N 1
ATOM 1261 C CA . LEU A 1 157 ? 12.784 6.245 -29.304 1.00 68.06 157 LEU A CA 1
ATOM 1262 C C . LEU A 1 157 ? 12.823 7.772 -29.474 1.00 68.06 157 LEU A C 1
ATOM 1264 O O . LEU A 1 157 ? 13.276 8.260 -30.509 1.00 68.06 157 LEU A O 1
ATOM 1268 N N . GLY A 1 158 ? 12.412 8.547 -28.464 1.00 64.44 158 GLY A N 1
ATOM 1269 C CA . GLY A 1 158 ? 12.472 10.014 -28.483 1.00 64.44 158 GLY A CA 1
ATOM 1270 C C . GLY A 1 158 ? 13.895 10.585 -28.573 1.00 64.44 158 GLY A C 1
ATOM 1271 O O . GLY A 1 158 ? 14.077 11.730 -28.997 1.00 64.44 158 GLY A O 1
ATOM 1272 N N . GLY A 1 159 ? 14.910 9.789 -28.214 1.00 62.84 159 GLY A N 1
ATOM 1273 C CA . GLY A 1 159 ? 16.328 10.122 -28.370 1.00 62.84 159 GLY A CA 1
ATOM 1274 C C . GLY A 1 159 ? 16.890 9.872 -29.775 1.00 62.84 159 GLY A C 1
ATOM 1275 O O . GLY A 1 159 ? 17.959 10.394 -30.110 1.00 62.84 159 GLY A O 1
ATOM 1276 N N . LEU A 1 160 ? 16.182 9.113 -30.617 1.00 62.22 160 LEU A N 1
ATOM 1277 C CA . LEU A 1 160 ? 16.609 8.789 -31.973 1.00 62.22 160 LEU A CA 1
ATOM 1278 C C . LEU A 1 160 ? 16.136 9.837 -32.984 1.00 62.22 160 LEU A C 1
ATOM 1280 O O . LEU A 1 160 ? 14.995 10.298 -32.979 1.00 62.22 160 LEU A O 1
ATOM 1284 N N . LYS A 1 161 ? 17.007 10.172 -33.944 1.00 57.62 161 LYS A N 1
ATOM 1285 C CA . LYS A 1 161 ? 16.560 10.806 -35.190 1.00 57.62 161 LYS A CA 1
ATOM 1286 C C . LYS A 1 161 ? 15.939 9.735 -36.072 1.00 57.62 161 LYS A C 1
ATOM 1288 O O . LYS A 1 161 ? 16.621 9.161 -36.917 1.00 57.62 161 LYS A O 1
ATOM 1293 N N . LEU A 1 162 ? 14.656 9.482 -35.858 1.00 57.09 162 LEU A N 1
ATOM 1294 C CA . LEU A 1 162 ? 13.894 8.612 -36.737 1.00 57.09 162 LEU A CA 1
ATOM 1295 C C . LEU A 1 162 ? 13.855 9.227 -38.150 1.00 57.09 162 LEU A C 1
ATOM 1297 O O . LEU A 1 162 ? 13.737 10.454 -38.277 1.00 57.09 162 LEU A O 1
ATOM 1301 N N . PRO A 1 163 ? 14.011 8.419 -39.212 1.00 52.81 163 PRO A N 1
ATOM 1302 C CA . PRO A 1 163 ? 13.835 8.905 -40.573 1.00 52.81 163 PRO A CA 1
ATOM 1303 C C . PRO A 1 163 ? 12.422 9.483 -40.720 1.00 52.81 163 PRO A C 1
ATOM 1305 O O . PRO A 1 163 ? 11.454 8.879 -40.261 1.00 52.81 163 PRO A O 1
ATOM 1308 N N . GLU A 1 164 ? 12.308 10.670 -41.324 1.00 49.06 164 GLU A N 1
ATOM 1309 C CA . GLU A 1 164 ? 11.003 11.256 -41.638 1.00 49.06 164 GLU A CA 1
ATOM 1310 C C . GLU A 1 164 ? 10.230 10.262 -42.512 1.00 49.06 164 GLU A C 1
ATOM 1312 O O . GLU A 1 164 ? 10.710 9.840 -43.566 1.00 49.06 164 GLU A O 1
ATOM 1317 N N . THR A 1 165 ? 9.055 9.846 -42.048 1.00 45.75 165 THR A N 1
ATOM 1318 C CA . THR A 1 165 ? 8.146 9.029 -42.845 1.00 45.75 165 THR A CA 1
ATOM 1319 C C . THR A 1 165 ? 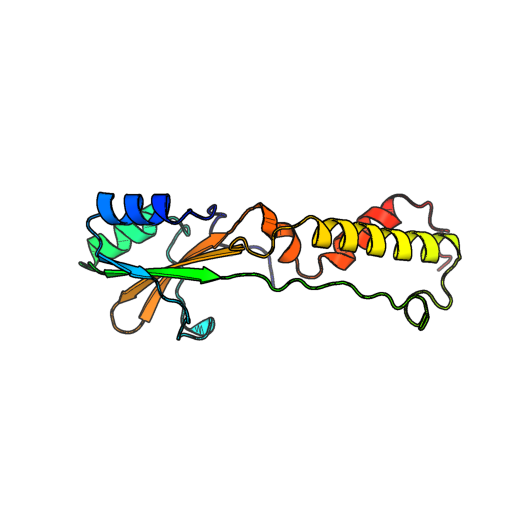7.583 9.902 -43.961 1.00 45.75 165 THR A C 1
ATOM 1321 O O . THR A 1 165 ? 6.846 10.849 -43.684 1.00 45.75 165 THR A O 1
ATOM 1324 N N . ASP A 1 166 ? 7.943 9.607 -45.209 1.00 45.19 166 ASP A N 1
ATOM 1325 C CA . ASP A 1 166 ? 7.240 10.151 -46.372 1.00 45.19 166 ASP A CA 1
ATOM 1326 C C . ASP A 1 166 ? 5.807 9.575 -46.376 1.00 45.19 166 ASP A C 1
ATOM 1328 O O . ASP A 1 166 ? 5.634 8.364 -46.542 1.00 45.19 166 ASP A O 1
ATOM 1332 N N . ASP A 1 167 ? 4.807 10.438 -46.157 1.00 41.69 167 ASP A N 1
ATOM 1333 C CA . ASP A 1 167 ? 3.367 10.153 -46.335 1.00 41.69 167 ASP A CA 1
ATOM 1334 C C . ASP A 1 167 ? 3.013 9.728 -47.779 1.00 41.69 167 ASP A C 1
ATOM 1336 O O . ASP A 1 167 ? 3.507 10.365 -48.746 1.00 41.69 167 ASP A O 1
#